Protein AF-A0AAW7QGD8-F1 (afdb_monomer_lite)

Foldseek 3Di:
DQLVQCLPPPLLVVCLVQWPDNVCSSVLSVQVVVLCCVQFADDKDFDDDPNDTFKIWGKGQDDGQSVVSVPPRCVVNCNIHPPVVVVVSSVVVCVVCVCVVVPDDDRMDTPDMDGHDDD

Secondary structure (DSSP, 8-state):
-HHHHTTT-HHHHTTGGGBSSGGGHHHHHHHHHHHHHHHH-SEEEEEEETTEEEEEEEEESS---TTTTTTTTGGGTTTTB-HHHHHHHHHHHHHHHHHHHHH---S-EEEEEEEPPP-

Sequence (119 aa):
MCADAFEDYPCLLMNASNLKNPKQYDEFVLALQKIRLAIKMDYCLMAEEDGRIVAAAILQHQTKSMLKNLQNGATKLFRFISITRLFKYFNFVEESERHLEDSAEYDWYLMMLTVIPEE

Structure (mmCIF, N/CA/C/O backbone):
data_AF-A0AAW7QGD8-F1
#
_entry.id   AF-A0AAW7QGD8-F1
#
loop_
_atom_site.group_PDB
_atom_site.id
_atom_site.type_symbol
_atom_site.label_atom_id
_atom_site.label_alt_id
_atom_site.label_comp_id
_atom_site.label_asym_id
_atom_site.label_entity_id
_atom_site.label_seq_id
_atom_site.pdbx_PDB_ins_code
_atom_site.Cartn_x
_atom_site.Cartn_y
_atom_site.Cartn_z
_atom_site.occupancy
_atom_site.B_iso_or_equiv
_atom_site.auth_seq_id
_atom_site.auth_comp_id
_atom_site.auth_asym_id
_atom_site.auth_atom_id
_atom_site.pdbx_PDB_model_num
ATOM 1 N N . MET A 1 1 ? -9.513 -5.430 -6.689 1.00 52.38 1 MET A N 1
ATOM 2 C CA . MET A 1 1 ? -8.111 -5.808 -6.977 1.00 52.38 1 MET A CA 1
ATOM 3 C C . MET A 1 1 ? -7.140 -5.223 -5.970 1.00 52.38 1 MET A C 1
ATOM 5 O O . MET A 1 1 ? -6.827 -5.937 -5.036 1.00 52.38 1 MET A O 1
ATOM 9 N N . CYS A 1 2 ? -6.674 -3.968 -6.087 1.00 55.66 2 CYS A N 1
ATOM 10 C CA . CYS A 1 2 ? -5.685 -3.476 -5.116 1.00 55.66 2 CYS A CA 1
ATOM 11 C C . CYS A 1 2 ? -6.269 -3.402 -3.698 1.00 55.66 2 CYS A C 1
ATOM 13 O O . CYS A 1 2 ? -5.654 -3.922 -2.787 1.00 55.66 2 CYS A O 1
ATOM 15 N N . ALA A 1 3 ? -7.453 -2.805 -3.504 1.00 58.94 3 ALA A N 1
ATOM 16 C CA . ALA A 1 3 ? -8.033 -2.622 -2.165 1.00 58.94 3 ALA A CA 1
ATOM 17 C C . ALA A 1 3 ? -8.215 -3.942 -1.393 1.00 58.94 3 ALA A C 1
ATOM 19 O O . ALA A 1 3 ? -7.772 -4.011 -0.253 1.00 58.94 3 ALA A O 1
ATOM 20 N N . ASP A 1 4 ? -8.766 -4.966 -2.045 1.00 62.59 4 ASP A N 1
ATOM 21 C CA . ASP A 1 4 ? -9.004 -6.299 -1.468 1.00 62.59 4 ASP A CA 1
ATOM 22 C C . ASP A 1 4 ? -7.686 -6.955 -1.009 1.00 62.59 4 ASP A C 1
ATOM 24 O O . ASP A 1 4 ? -7.597 -7.495 0.085 1.00 62.59 4 ASP A O 1
ATOM 28 N N . ALA A 1 5 ? -6.601 -6.796 -1.777 1.00 59.84 5 ALA A N 1
ATOM 29 C CA . ALA A 1 5 ? -5.269 -7.270 -1.383 1.00 59.84 5 ALA A CA 1
ATOM 30 C C . ALA A 1 5 ? -4.640 -6.484 -0.211 1.00 59.84 5 ALA A C 1
ATOM 32 O O . ALA A 1 5 ? -3.610 -6.895 0.324 1.00 59.84 5 ALA A O 1
ATOM 33 N N . PHE A 1 6 ? -5.224 -5.344 0.180 1.00 61.53 6 PHE A N 1
ATOM 34 C CA . PHE A 1 6 ? -4.781 -4.524 1.312 1.00 61.53 6 PHE A CA 1
ATOM 35 C C . PHE A 1 6 ? -5.672 -4.637 2.548 1.00 61.53 6 PHE A C 1
ATOM 37 O O . PHE A 1 6 ? -5.310 -4.032 3.561 1.00 61.53 6 PHE A O 1
ATOM 44 N N . GLU A 1 7 ? -6.785 -5.376 2.501 1.00 61.78 7 GLU A N 1
ATOM 45 C CA . GLU A 1 7 ? -7.650 -5.573 3.674 1.00 61.78 7 GLU A CA 1
ATOM 46 C C . GLU A 1 7 ? -6.860 -6.164 4.851 1.00 61.78 7 GLU A C 1
ATOM 48 O O . GLU A 1 7 ? -6.963 -5.670 5.973 1.00 61.78 7 GLU A O 1
ATOM 53 N N . ASP A 1 8 ? -5.949 -7.099 4.574 1.00 64.00 8 ASP A N 1
ATOM 54 C CA . ASP A 1 8 ? -5.119 -7.748 5.594 1.00 64.00 8 ASP A CA 1
ATOM 55 C C . ASP A 1 8 ? -3.742 -7.093 5.800 1.00 64.00 8 ASP A C 1
ATOM 57 O O . ASP A 1 8 ? -2.871 -7.643 6.479 1.00 64.00 8 ASP A O 1
ATOM 61 N N . TYR A 1 9 ? -3.491 -5.910 5.225 1.00 65.75 9 TYR A N 1
ATOM 62 C CA . TYR A 1 9 ? -2.161 -5.307 5.303 1.00 65.75 9 TYR A CA 1
ATOM 63 C C . TYR A 1 9 ? -1.846 -4.873 6.748 1.00 65.75 9 TYR A C 1
ATOM 65 O O . TYR A 1 9 ? -2.522 -3.980 7.274 1.00 65.75 9 TYR A O 1
ATOM 73 N N . PRO A 1 10 ? -0.789 -5.402 7.402 1.00 63.66 10 PRO A N 1
ATOM 74 C CA . PRO A 1 10 ? -0.567 -5.202 8.840 1.00 63.66 10 PRO A CA 1
ATOM 75 C C . PRO A 1 10 ? -0.517 -3.730 9.272 1.00 63.66 10 PRO A C 1
ATOM 77 O O . PRO A 1 10 ? -1.073 -3.347 10.301 1.00 63.66 10 PRO A O 1
ATOM 80 N N . CYS A 1 11 ? 0.085 -2.867 8.448 1.00 64.88 11 CYS A N 1
ATOM 81 C CA . CYS A 1 11 ? 0.167 -1.428 8.711 1.00 64.88 11 CYS A CA 1
ATOM 82 C C . CYS A 1 11 ? -1.209 -0.726 8.666 1.00 64.88 11 CYS A C 1
ATOM 84 O O . CYS A 1 11 ? -1.441 0.255 9.376 1.00 64.88 11 CYS A O 1
ATOM 86 N N . LEU A 1 12 ? -2.149 -1.229 7.860 1.00 65.75 12 LEU A N 1
ATOM 87 C CA . LEU A 1 12 ? -3.516 -0.712 7.795 1.00 65.75 12 LEU A CA 1
ATOM 88 C C . LEU A 1 12 ? -4.382 -1.272 8.923 1.00 65.75 12 LEU A C 1
ATOM 90 O O . LEU A 1 12 ? -5.194 -0.532 9.480 1.00 65.75 12 LEU A O 1
ATOM 94 N N . LEU A 1 13 ? -4.179 -2.531 9.316 1.00 67.62 13 LEU A N 1
ATOM 95 C CA . LEU A 1 13 ? -4.867 -3.159 10.450 1.00 67.62 13 LEU A CA 1
ATOM 96 C C . LEU A 1 13 ? -4.598 -2.428 11.773 1.00 67.62 13 LEU A C 1
ATOM 98 O O . LEU A 1 13 ? -5.512 -2.259 12.582 1.00 67.62 13 LEU A O 1
ATOM 102 N N . MET A 1 14 ? -3.396 -1.867 11.958 1.00 67.31 14 MET A N 1
ATOM 103 C CA . MET A 1 14 ? -3.084 -1.001 13.109 1.00 67.31 14 MET A CA 1
ATOM 104 C C . MET A 1 14 ? -4.010 0.226 13.224 1.00 67.31 14 MET A C 1
ATOM 106 O O . MET A 1 14 ? -4.150 0.803 14.305 1.00 67.31 14 MET A O 1
ATOM 110 N N . ASN A 1 15 ? -4.664 0.634 12.133 1.00 67.62 15 ASN A N 1
ATOM 111 C CA . ASN A 1 15 ? -5.607 1.749 12.123 1.00 67.62 15 ASN A CA 1
ATOM 112 C C . ASN A 1 15 ? -7.074 1.323 12.255 1.00 67.62 15 ASN A C 1
ATOM 114 O O . ASN A 1 15 ? -7.918 2.192 12.470 1.00 67.62 15 ASN A O 1
ATOM 118 N N . ALA A 1 16 ? -7.393 0.026 12.198 1.00 73.00 16 ALA A N 1
ATOM 119 C CA . ALA A 1 16 ? -8.769 -0.465 12.302 1.00 73.00 16 ALA A CA 1
ATOM 120 C C . ALA A 1 16 ? -9.423 -0.068 13.638 1.00 73.00 16 ALA A C 1
ATOM 122 O O . ALA A 1 16 ? -10.531 0.468 13.669 1.00 73.00 16 ALA A O 1
ATOM 123 N N . SER A 1 17 ? -8.686 -0.218 14.743 1.00 74.38 17 SER A N 1
ATOM 124 C CA . SER A 1 17 ? -9.113 0.203 16.088 1.00 74.38 17 SER A CA 1
ATOM 125 C C . SER A 1 17 ? -9.195 1.725 16.260 1.00 74.38 17 SER A C 1
ATOM 127 O O . SER A 1 17 ? -9.764 2.226 17.231 1.00 74.38 17 SER A O 1
ATOM 129 N N . ASN A 1 18 ? -8.625 2.479 15.318 1.00 78.31 18 ASN A N 1
ATOM 130 C CA . ASN A 1 18 ? -8.571 3.931 15.357 1.00 78.31 18 ASN A CA 1
ATOM 131 C C . ASN A 1 18 ? -9.726 4.611 14.612 1.00 78.31 18 ASN A C 1
ATOM 133 O O . ASN A 1 18 ? -9.871 5.837 14.731 1.00 78.31 18 ASN A O 1
ATOM 137 N N . LEU A 1 19 ? -10.540 3.838 13.888 1.00 86.44 19 LEU A N 1
ATOM 138 C CA . LEU A 1 19 ? -11.717 4.325 13.182 1.00 86.44 19 LEU A CA 1
ATOM 139 C C . LEU A 1 19 ? -12.823 4.753 14.147 1.00 86.44 19 LEU A C 1
ATOM 141 O O . LEU A 1 19 ? -12.998 4.199 15.229 1.00 86.44 19 LEU A O 1
ATOM 145 N N . LYS A 1 20 ? -13.612 5.738 13.719 1.00 88.06 20 LYS A N 1
ATOM 146 C CA . LYS A 1 20 ? -14.827 6.178 14.418 1.00 88.06 20 LYS A CA 1
ATOM 147 C C . LYS A 1 20 ? -15.881 5.069 14.463 1.00 88.06 20 LYS A C 1
ATOM 149 O O . LYS A 1 20 ? -16.620 4.970 15.435 1.00 88.06 20 LYS A O 1
ATOM 154 N N . ASN A 1 21 ? -15.940 4.253 13.411 1.00 89.00 21 ASN A N 1
ATOM 155 C CA . ASN A 1 21 ? -16.789 3.074 13.310 1.00 89.00 21 ASN A CA 1
ATOM 156 C C . ASN A 1 21 ? -15.979 1.924 12.683 1.00 89.00 21 ASN A C 1
ATOM 158 O O . ASN A 1 21 ? -15.666 2.001 11.493 1.00 89.00 21 ASN A O 1
ATOM 162 N N . PRO A 1 22 ? -15.666 0.856 13.439 1.00 84.88 22 PRO A N 1
ATOM 163 C CA . PRO A 1 22 ? -14.906 -0.285 12.927 1.00 84.88 22 PRO A CA 1
ATOM 164 C C . PRO A 1 22 ? -15.557 -0.986 11.728 1.00 84.88 22 PRO A C 1
ATOM 166 O O . PRO A 1 22 ? -14.852 -1.531 10.891 1.00 84.88 22 PRO A O 1
ATOM 169 N N . LYS A 1 23 ? -16.891 -0.925 11.592 1.00 87.06 23 LYS A N 1
ATOM 170 C CA . LYS A 1 23 ? -17.615 -1.526 10.455 1.00 87.06 23 LYS A CA 1
ATOM 171 C C . LYS A 1 23 ? -17.345 -0.832 9.116 1.00 87.06 23 LYS A C 1
ATOM 173 O O . LYS A 1 23 ? -17.801 -1.315 8.092 1.00 87.06 23 LYS A O 1
ATOM 178 N N . GLN A 1 24 ? -16.670 0.318 9.123 1.00 87.50 24 GLN A N 1
ATOM 179 C CA . GLN A 1 24 ? -16.318 1.071 7.915 1.00 87.50 24 GLN A CA 1
ATOM 180 C C . GLN A 1 24 ? -14.853 0.871 7.511 1.00 87.50 24 GLN A C 1
ATOM 182 O O . GLN A 1 24 ?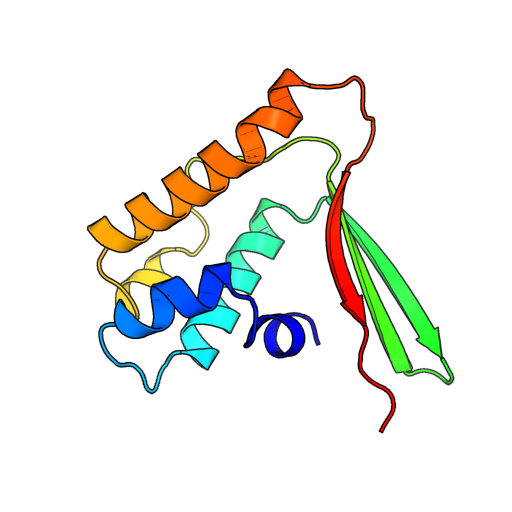 -14.295 1.714 6.807 1.00 87.50 24 GLN A O 1
ATOM 187 N N . TYR A 1 25 ? -14.208 -0.192 7.997 1.00 85.00 25 TYR A N 1
ATOM 188 C CA . TYR A 1 25 ? -12.803 -0.462 7.716 1.00 85.00 25 TYR A CA 1
ATOM 189 C C . TYR A 1 25 ? -12.524 -0.584 6.218 1.00 85.00 25 TYR A C 1
ATOM 191 O O . TYR A 1 25 ? -11.697 0.165 5.698 1.00 85.00 25 TYR A O 1
ATOM 199 N N . ASP A 1 26 ? -13.295 -1.403 5.514 1.00 84.06 26 ASP A N 1
ATOM 200 C CA . ASP A 1 26 ? -13.095 -1.662 4.085 1.00 84.06 26 ASP A CA 1
ATOM 201 C C . ASP A 1 26 ? -13.305 -0.378 3.263 1.00 84.06 26 ASP A C 1
ATOM 203 O O . ASP A 1 26 ? -12.514 -0.027 2.384 1.00 84.06 26 ASP A O 1
ATOM 207 N N . GLU A 1 27 ? -14.316 0.425 3.621 1.00 87.88 27 GLU A N 1
ATOM 208 C CA . GLU A 1 27 ? -14.551 1.736 3.004 1.00 87.88 27 GLU A CA 1
ATOM 209 C C . GLU A 1 27 ? -13.395 2.721 3.245 1.00 87.88 27 GLU A C 1
ATOM 211 O O . GLU A 1 27 ? -13.066 3.531 2.366 1.00 87.88 27 GLU A O 1
ATOM 216 N N . PHE A 1 28 ? -12.794 2.682 4.438 1.00 87.06 28 PHE A N 1
ATOM 217 C CA . PHE A 1 28 ? -11.631 3.491 4.783 1.00 87.06 28 PHE A CA 1
ATOM 218 C C . PHE A 1 28 ? -10.400 3.055 3.986 1.00 87.06 28 PHE A C 1
ATOM 220 O O . PHE A 1 28 ? -9.753 3.915 3.382 1.00 87.06 28 PHE A O 1
ATOM 227 N N . VAL A 1 29 ? -10.109 1.750 3.932 1.00 84.62 29 VAL A N 1
ATOM 228 C CA . VAL A 1 29 ? -9.000 1.181 3.151 1.00 84.62 29 VAL A CA 1
ATOM 229 C C . VAL A 1 29 ? -9.152 1.570 1.685 1.00 84.62 29 VAL A C 1
ATOM 231 O O . VAL A 1 29 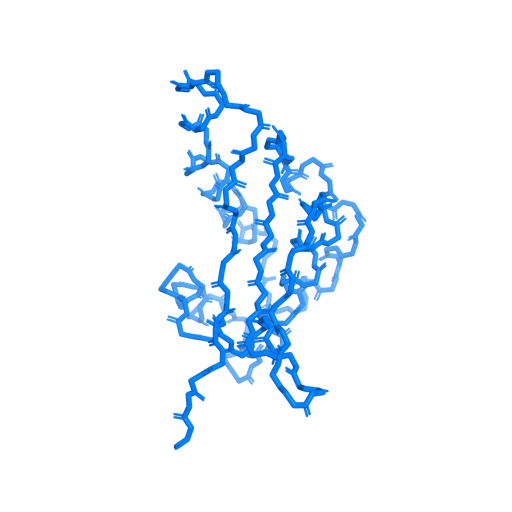? -8.231 2.144 1.102 1.00 84.62 29 VAL A O 1
ATOM 234 N N . LEU A 1 30 ? -10.340 1.391 1.107 1.00 84.81 30 LEU A N 1
ATOM 235 C CA . LEU A 1 30 ? -10.618 1.774 -0.274 1.00 84.81 30 LEU A CA 1
ATOM 236 C C . LEU A 1 30 ? -10.394 3.275 -0.522 1.00 84.81 30 LEU A C 1
ATOM 238 O O . LEU A 1 30 ? -9.803 3.663 -1.534 1.00 84.81 30 LEU A O 1
ATOM 242 N N . ALA A 1 31 ? -10.866 4.142 0.378 1.00 86.69 31 ALA A N 1
ATOM 243 C CA . ALA A 1 31 ? -10.686 5.587 0.248 1.00 86.69 31 ALA A CA 1
ATOM 244 C C . ALA A 1 31 ? -9.211 5.999 0.358 1.00 86.69 31 ALA A C 1
ATOM 246 O O . ALA A 1 31 ? -8.749 6.848 -0.408 1.00 86.69 31 ALA A O 1
ATOM 247 N N . LEU A 1 32 ? -8.474 5.386 1.282 1.00 84.56 32 LEU A N 1
ATOM 248 C CA . LEU A 1 32 ? -7.058 5.642 1.490 1.00 84.56 32 LEU A CA 1
ATOM 249 C C . LEU A 1 32 ? -6.225 5.189 0.288 1.00 84.56 32 LEU A C 1
ATOM 251 O O . LEU A 1 32 ? -5.382 5.950 -0.185 1.00 84.56 32 LEU A O 1
ATOM 255 N N . GLN A 1 33 ? -6.505 4.003 -0.256 1.00 81.44 33 GLN A N 1
ATOM 256 C CA . GLN A 1 33 ? -5.811 3.499 -1.439 1.00 81.44 33 GLN A CA 1
ATOM 257 C C . GLN A 1 33 ? -6.069 4.376 -2.662 1.00 81.44 33 GLN A C 1
ATOM 259 O O . GLN A 1 33 ? -5.131 4.694 -3.383 1.00 81.44 33 GLN A O 1
ATOM 264 N N . LYS A 1 34 ? -7.297 4.872 -2.862 1.00 83.38 34 LYS A N 1
ATOM 265 C CA . LYS A 1 34 ? -7.589 5.831 -3.945 1.00 83.38 34 LYS A CA 1
ATOM 266 C C . LYS A 1 34 ? -6.736 7.098 -3.852 1.00 83.38 34 LYS A C 1
ATOM 268 O O . LYS A 1 34 ? -6.245 7.571 -4.872 1.00 83.38 34 LYS A O 1
ATOM 273 N N . ILE A 1 35 ? -6.544 7.634 -2.647 1.00 82.50 35 ILE A N 1
ATOM 274 C CA . ILE A 1 35 ? -5.697 8.816 -2.427 1.00 82.50 35 ILE A CA 1
ATOM 275 C C . ILE A 1 35 ? -4.223 8.468 -2.651 1.00 82.50 35 ILE A C 1
ATOM 277 O O . ILE A 1 35 ? -3.521 9.212 -3.330 1.00 82.50 35 ILE A O 1
ATOM 281 N N . ARG A 1 36 ? -3.759 7.321 -2.139 1.00 81.31 36 ARG A N 1
ATOM 282 C CA . ARG A 1 36 ? -2.383 6.852 -2.345 1.00 81.31 36 ARG A CA 1
ATOM 283 C C . ARG A 1 36 ? -2.072 6.692 -3.828 1.00 81.31 36 ARG A C 1
ATOM 285 O O . ARG A 1 36 ? -1.059 7.207 -4.277 1.00 81.31 36 ARG A O 1
ATOM 292 N N . LEU A 1 37 ? -2.961 6.056 -4.587 1.00 80.75 37 LEU A N 1
ATOM 293 C CA . LEU A 1 37 ? -2.855 5.926 -6.039 1.00 80.75 37 LEU A CA 1
ATOM 294 C C . LEU A 1 37 ? -2.8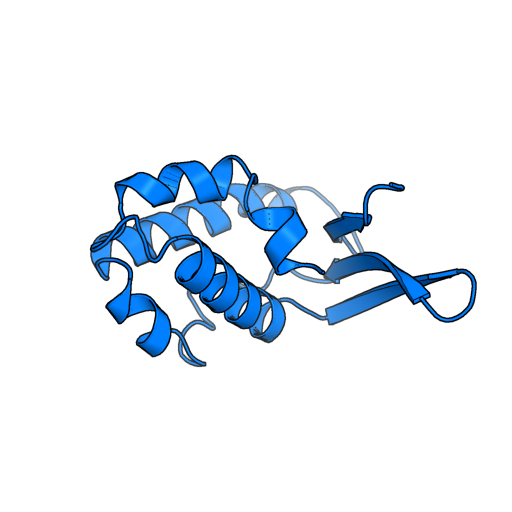05 7.293 -6.723 1.00 80.75 37 LEU A C 1
ATOM 296 O O . LEU A 1 37 ? -1.876 7.555 -7.474 1.00 80.75 37 LEU A O 1
ATOM 300 N N . ALA A 1 38 ? -3.739 8.194 -6.414 1.00 81.00 38 ALA A N 1
ATOM 301 C CA . ALA A 1 38 ? -3.781 9.517 -7.037 1.00 81.00 38 ALA A CA 1
ATOM 302 C C . ALA A 1 38 ? -2.514 10.357 -6.784 1.00 81.00 38 ALA A C 1
ATOM 304 O O . ALA A 1 38 ? -2.139 11.167 -7.627 1.00 81.00 38 ALA A O 1
ATOM 305 N N . ILE A 1 39 ? -1.863 10.178 -5.631 1.00 78.62 39 ILE A N 1
ATOM 306 C CA . ILE A 1 39 ? -0.644 10.914 -5.272 1.00 78.62 39 ILE A CA 1
ATOM 307 C C . ILE A 1 39 ? 0.607 10.221 -5.814 1.00 78.62 39 ILE A C 1
ATOM 309 O O . ILE A 1 39 ? 1.524 10.889 -6.289 1.00 78.62 39 ILE A O 1
ATOM 313 N N . LYS A 1 40 ? 0.680 8.894 -5.687 1.00 78.38 40 LYS A N 1
ATOM 314 C CA . LYS A 1 40 ? 1.931 8.145 -5.822 1.00 78.38 40 LYS A CA 1
ATOM 315 C C . LYS A 1 40 ? 2.066 7.336 -7.101 1.00 78.38 40 LYS A C 1
ATOM 317 O O . LYS A 1 40 ? 3.187 6.949 -7.418 1.00 78.38 40 LYS A O 1
ATOM 322 N N . MET A 1 41 ? 0.977 7.065 -7.812 1.00 77.44 41 MET A N 1
ATOM 323 C CA . MET A 1 41 ? 1.042 6.305 -9.055 1.00 77.44 41 MET A CA 1
ATOM 324 C C . MET A 1 41 ? 1.867 7.082 -10.082 1.00 77.44 41 MET A C 1
ATOM 326 O O . MET A 1 41 ? 1.564 8.234 -10.391 1.00 77.44 41 MET A O 1
ATOM 330 N N . ASP A 1 42 ? 2.926 6.442 -10.563 1.00 81.06 42 ASP A N 1
ATOM 331 C CA . ASP A 1 42 ? 3.790 6.959 -11.623 1.00 81.06 42 ASP A CA 1
ATOM 332 C C . ASP A 1 42 ? 3.755 5.968 -12.787 1.00 81.06 42 ASP A C 1
ATOM 334 O O . ASP A 1 42 ? 3.265 6.287 -13.867 1.00 81.06 42 ASP A O 1
ATOM 338 N N . TYR A 1 43 ? 4.108 4.709 -12.508 1.00 86.00 43 TYR A N 1
ATOM 339 C CA . TYR A 1 43 ? 3.996 3.606 -13.457 1.00 86.00 43 TYR A CA 1
ATOM 340 C C . TYR A 1 43 ? 3.205 2.447 -12.853 1.00 86.00 43 TYR A C 1
ATOM 342 O O . TYR A 1 43 ? 3.343 2.130 -11.671 1.00 86.00 43 TYR A O 1
ATOM 350 N N . CYS A 1 44 ? 2.381 1.803 -13.679 1.00 87.25 44 CYS A N 1
ATOM 351 C CA . CYS A 1 44 ? 1.614 0.617 -13.316 1.00 87.25 44 CYS A CA 1
ATOM 352 C C . CYS A 1 44 ? 1.887 -0.490 -14.330 1.00 87.25 44 CYS A C 1
ATOM 354 O O . CYS A 1 44 ? 1.657 -0.303 -15.525 1.00 87.25 44 CYS A O 1
ATOM 356 N N . LEU A 1 45 ? 2.377 -1.625 -13.846 1.00 90.75 45 LEU A N 1
ATOM 357 C CA . LEU A 1 45 ? 2.516 -2.852 -14.619 1.00 90.75 45 LEU A CA 1
ATOM 358 C C . LEU A 1 45 ? 1.367 -3.778 -14.243 1.00 90.75 45 LEU A C 1
ATOM 360 O O . LEU A 1 45 ? 1.050 -3.921 -13.064 1.00 90.75 45 LEU A O 1
ATOM 364 N N . MET A 1 46 ? 0.754 -4.411 -15.235 1.00 90.94 46 MET A N 1
ATOM 365 C CA . MET A 1 46 ? -0.330 -5.365 -15.027 1.00 90.94 46 MET A CA 1
ATOM 366 C C . MET A 1 46 ? 0.022 -6.675 -15.720 1.00 90.94 46 MET A C 1
ATOM 368 O O . MET A 1 46 ? 0.541 -6.659 -16.835 1.00 90.94 46 MET A O 1
ATOM 372 N N . ALA A 1 47 ? -0.247 -7.789 -15.047 1.00 93.06 47 ALA A N 1
ATOM 373 C CA . ALA A 1 47 ? -0.166 -9.118 -15.634 1.00 93.06 47 ALA A CA 1
ATOM 374 C C . ALA A 1 47 ? -1.575 -9.570 -16.018 1.00 93.06 47 ALA A C 1
ATOM 376 O O . ALA A 1 47 ? -2.500 -9.441 -15.212 1.00 93.06 47 ALA A O 1
ATOM 377 N N . GLU A 1 48 ? -1.718 -10.088 -17.233 1.00 93.19 48 GLU A N 1
ATOM 378 C CA . GLU A 1 48 ? -2.977 -10.585 -17.781 1.00 93.19 48 GLU A CA 1
ATOM 379 C C . GLU A 1 48 ? -2.846 -12.068 -18.134 1.00 93.19 48 GLU A C 1
ATOM 381 O O . GLU A 1 48 ? -1.864 -12.472 -18.757 1.00 93.19 48 GLU A O 1
ATOM 386 N N . GLU A 1 49 ? -3.854 -12.850 -17.760 1.00 92.38 49 GLU A N 1
ATOM 387 C CA . GLU A 1 49 ? -4.027 -14.250 -18.133 1.00 92.38 49 GLU A CA 1
ATOM 388 C C . GLU A 1 49 ? -5.471 -14.453 -18.604 1.00 92.38 49 GLU A C 1
ATOM 390 O O . GLU A 1 49 ? -6.416 -14.056 -17.920 1.00 92.38 49 GLU A O 1
ATOM 395 N N . ASP A 1 50 ? -5.652 -14.996 -19.811 1.00 92.94 50 ASP A N 1
ATOM 396 C CA . ASP A 1 50 ? -6.965 -15.239 -20.431 1.00 92.94 50 ASP A CA 1
ATOM 397 C C . ASP A 1 50 ? -7.937 -14.039 -20.379 1.00 92.94 50 ASP A C 1
ATOM 399 O O . ASP A 1 50 ? -9.138 -14.177 -20.120 1.00 92.94 50 ASP A O 1
ATOM 403 N N . GLY A 1 51 ? -7.430 -12.823 -20.616 1.00 89.94 51 GLY A N 1
ATOM 404 C CA . GLY A 1 51 ? -8.240 -11.601 -20.581 1.00 89.94 51 GLY A CA 1
ATOM 405 C C . GLY A 1 51 ? -8.557 -11.083 -19.174 1.00 89.94 51 GLY A C 1
ATOM 406 O O . GLY A 1 51 ? -9.362 -10.160 -19.029 1.00 89.94 51 GLY A O 1
ATOM 407 N N . ARG A 1 52 ? -7.967 -11.667 -18.123 1.00 88.00 52 ARG A N 1
ATOM 408 C CA . ARG A 1 52 ? -8.156 -11.274 -16.721 1.00 88.00 52 ARG A CA 1
ATOM 409 C C . ARG A 1 52 ? -6.857 -10.735 -16.145 1.00 88.00 52 ARG A C 1
ATOM 411 O O . ARG A 1 52 ? -5.805 -11.344 -16.286 1.00 88.00 52 ARG A O 1
ATOM 418 N N . ILE A 1 53 ? -6.932 -9.607 -15.443 1.00 87.94 53 ILE A N 1
ATOM 419 C CA . ILE A 1 53 ? -5.774 -9.084 -14.714 1.00 87.94 53 ILE A CA 1
ATOM 420 C C . ILE A 1 53 ? -5.547 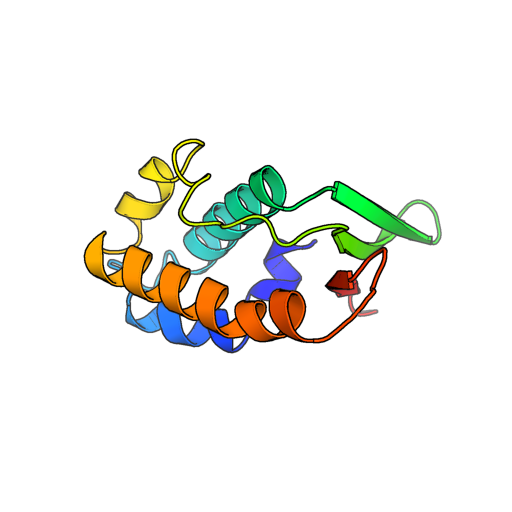-9.955 -13.478 1.00 87.94 53 ILE A C 1
ATOM 422 O O . ILE A 1 53 ? -6.406 -9.999 -12.602 1.00 87.94 53 ILE A O 1
ATOM 426 N N . VAL A 1 54 ? -4.392 -10.613 -13.403 1.00 90.69 54 VAL A N 1
ATOM 427 C CA . VAL A 1 54 ? -4.015 -11.510 -12.295 1.00 90.69 54 VAL A CA 1
ATOM 428 C C . VAL A 1 54 ? -3.040 -10.856 -11.319 1.00 90.69 54 VAL A C 1
ATOM 430 O O . VAL A 1 54 ? -2.978 -11.235 -10.152 1.00 90.69 54 VAL A O 1
ATOM 433 N N . ALA A 1 55 ? -2.319 -9.816 -11.746 1.00 89.56 55 ALA A N 1
ATOM 434 C CA . ALA A 1 55 ? -1.451 -9.044 -10.863 1.00 89.56 55 ALA A CA 1
ATOM 435 C C . ALA A 1 55 ? -1.320 -7.583 -11.299 1.00 89.56 55 ALA A C 1
ATOM 437 O O . ALA A 1 55 ? -1.473 -7.246 -12.473 1.00 89.56 55 ALA A O 1
ATOM 438 N N . ALA A 1 56 ? -0.993 -6.718 -10.341 1.00 88.06 56 ALA A N 1
ATOM 439 C CA . ALA A 1 56 ? -0.650 -5.324 -10.578 1.00 88.06 56 ALA A CA 1
ATOM 440 C C . ALA A 1 56 ? 0.539 -4.905 -9.706 1.00 88.06 56 ALA A C 1
ATOM 442 O O . ALA A 1 56 ? 0.582 -5.203 -8.511 1.00 88.06 56 ALA A O 1
ATOM 443 N N . ALA A 1 57 ? 1.481 -4.175 -10.298 1.00 88.69 57 ALA A N 1
ATOM 444 C CA . ALA A 1 57 ? 2.623 -3.586 -9.619 1.00 88.69 57 ALA A CA 1
ATOM 445 C C . ALA A 1 57 ? 2.663 -2.077 -9.866 1.00 88.69 57 ALA A C 1
ATOM 447 O O . ALA A 1 57 ? 2.503 -1.624 -10.997 1.00 88.69 57 ALA A O 1
ATOM 448 N N . ILE A 1 58 ? 2.906 -1.298 -8.815 1.00 86.06 58 ILE A N 1
ATOM 449 C CA . ILE A 1 58 ? 3.053 0.154 -8.909 1.00 86.06 58 ILE A CA 1
ATOM 450 C C . ILE A 1 58 ? 4.487 0.517 -8.588 1.00 86.06 58 ILE A C 1
ATOM 452 O O . ILE A 1 58 ? 4.981 0.240 -7.492 1.00 86.06 58 ILE A O 1
ATOM 456 N N . LEU A 1 59 ? 5.122 1.161 -9.555 1.00 86.69 59 LEU A N 1
ATOM 457 C CA . LEU A 1 59 ? 6.483 1.657 -9.469 1.00 86.69 59 LEU A CA 1
ATOM 458 C C . LEU A 1 59 ? 6.449 3.173 -9.309 1.00 86.69 59 LEU A C 1
ATOM 460 O O . LEU A 1 59 ? 5.573 3.859 -9.851 1.00 86.69 59 LEU A O 1
ATOM 464 N N . GLN A 1 60 ? 7.415 3.692 -8.566 1.00 82.56 60 GLN A N 1
ATOM 465 C CA . GLN A 1 60 ? 7.565 5.119 -8.354 1.00 82.56 60 GLN A CA 1
ATOM 466 C C . GLN A 1 60 ? 9.030 5.526 -8.534 1.00 82.56 60 GLN A C 1
ATOM 468 O O . GLN A 1 60 ? 9.925 4.876 -8.004 1.00 82.56 60 GLN A O 1
ATOM 473 N N . HIS A 1 61 ? 9.261 6.607 -9.286 1.00 76.62 61 HIS A N 1
ATOM 474 C CA . HIS A 1 61 ? 10.604 7.136 -9.546 1.00 76.62 61 HIS A CA 1
ATOM 475 C C . HIS A 1 61 ? 11.133 8.008 -8.398 1.00 76.62 61 HIS A C 1
ATOM 477 O O . HIS A 1 61 ? 12.309 7.991 -8.067 1.00 76.62 61 HIS A O 1
ATOM 483 N N . GLN A 1 62 ? 10.251 8.764 -7.741 1.00 74.12 62 GLN A N 1
ATOM 484 C CA . GLN A 1 62 ? 10.591 9.588 -6.578 1.00 74.12 62 GLN A CA 1
ATOM 485 C C . GLN A 1 62 ? 9.495 9.500 -5.532 1.00 74.12 62 GLN A C 1
ATOM 487 O O . GLN A 1 62 ? 8.310 9.549 -5.869 1.00 74.12 62 GLN A O 1
ATOM 492 N N . THR A 1 63 ? 9.882 9.422 -4.263 1.00 72.88 63 THR A N 1
ATOM 493 C CA . THR A 1 63 ? 8.955 9.471 -3.132 1.00 72.88 63 THR A CA 1
ATOM 494 C C . THR A 1 63 ? 8.147 10.765 -3.158 1.00 72.88 63 THR A C 1
ATOM 496 O O . THR A 1 63 ? 8.637 11.876 -2.962 1.00 72.88 63 THR A O 1
ATOM 499 N N . LYS A 1 64 ? 6.846 10.629 -3.424 1.00 76.25 64 LYS A N 1
ATOM 500 C CA . LYS A 1 64 ? 5.894 11.739 -3.313 1.00 76.25 64 LYS A CA 1
ATOM 501 C C . LYS A 1 64 ? 5.308 11.742 -1.906 1.00 76.25 64 LYS A C 1
ATOM 503 O O . LYS A 1 64 ? 4.617 10.799 -1.517 1.00 76.25 64 LYS A O 1
ATOM 508 N N . SER A 1 65 ? 5.553 12.823 -1.166 1.00 77.81 65 SER A N 1
ATOM 509 C CA . SER A 1 65 ? 4.969 13.046 0.162 1.00 77.81 65 SER A CA 1
ATOM 510 C C . SER A 1 65 ? 3.440 12.989 0.095 1.00 77.81 65 SER A C 1
ATOM 512 O O . SER A 1 65 ? 2.801 13.752 -0.637 1.00 77.81 65 SER A O 1
ATOM 514 N N . MET A 1 66 ? 2.847 12.087 0.877 1.00 78.00 66 MET A N 1
ATOM 515 C CA . MET A 1 66 ? 1.392 11.980 1.008 1.00 78.00 66 MET A CA 1
ATOM 516 C C . MET A 1 66 ? 0.824 13.223 1.687 1.00 78.00 66 MET A C 1
ATOM 518 O O . MET A 1 66 ? -0.229 13.712 1.286 1.00 78.00 66 MET A O 1
ATOM 522 N N . LEU A 1 67 ? 1.536 13.754 2.685 1.00 79.44 67 LEU A N 1
ATOM 523 C CA . LEU A 1 67 ? 1.104 14.884 3.498 1.00 79.44 67 LEU A CA 1
ATOM 524 C C . LEU A 1 67 ? 1.035 16.180 2.680 1.00 79.44 67 LEU A C 1
ATOM 526 O O . LEU A 1 67 ? 0.040 16.901 2.751 1.00 79.44 67 LEU A O 1
ATOM 530 N N . LYS A 1 68 ? 2.055 16.452 1.852 1.00 77.94 68 LYS A N 1
ATOM 531 C CA . LYS A 1 68 ? 2.115 17.646 0.988 1.00 77.94 68 LYS A CA 1
ATOM 532 C C . LYS A 1 68 ? 1.047 17.631 -0.109 1.00 77.94 68 LYS A C 1
ATOM 534 O O . LYS A 1 68 ? 0.553 18.687 -0.490 1.00 77.94 68 LYS A O 1
ATOM 539 N N . ASN A 1 69 ? 0.657 16.447 -0.581 1.00 72.81 69 ASN A N 1
ATOM 540 C CA . ASN A 1 69 ? -0.292 16.273 -1.688 1.00 72.81 69 ASN A CA 1
ATOM 541 C C . ASN A 1 69 ? -1.724 15.938 -1.230 1.00 72.81 69 ASN A C 1
ATOM 543 O O . ASN A 1 69 ? -2.612 15.676 -2.043 1.00 72.81 69 ASN A O 1
ATOM 547 N N . LEU A 1 70 ? -1.973 15.996 0.080 1.00 70.12 70 LEU A N 1
ATOM 548 C CA . LEU A 1 70 ? -3.222 15.581 0.714 1.00 70.12 70 LEU A CA 1
ATOM 549 C C . LEU A 1 70 ? -4.433 16.476 0.363 1.00 70.12 70 LEU A C 1
ATOM 551 O O . LEU A 1 70 ? -5.582 16.104 0.611 1.00 70.12 70 LEU A O 1
ATOM 555 N N . GLN A 1 71 ? -4.196 17.643 -0.247 1.00 66.50 71 GLN A N 1
ATOM 556 C CA . GLN A 1 71 ? -5.240 18.588 -0.666 1.00 66.50 71 GLN A CA 1
ATOM 557 C C . GLN A 1 71 ? -6.251 17.959 -1.648 1.00 66.50 71 GLN A C 1
ATOM 559 O O . GLN A 1 71 ? -7.425 18.334 -1.651 1.00 66.50 71 GLN A O 1
ATOM 564 N N . ASN A 1 72 ? -5.849 16.925 -2.395 1.00 59.38 72 ASN A N 1
ATOM 565 C CA . ASN A 1 72 ? -6.693 16.235 -3.368 1.00 59.38 72 ASN A CA 1
ATOM 566 C C . ASN A 1 72 ? -7.405 15.014 -2.751 1.00 59.38 72 ASN A C 1
ATOM 568 O O . ASN A 1 72 ? -7.004 13.869 -2.937 1.00 59.38 72 ASN A O 1
ATOM 572 N N . GLY A 1 73 ? -8.501 15.247 -2.018 1.00 61.53 73 GLY A N 1
ATOM 573 C CA . GLY A 1 73 ? -9.469 14.190 -1.669 1.00 61.53 73 GLY A CA 1
ATOM 574 C C . GLY A 1 73 ? -9.460 13.679 -0.225 1.00 61.53 73 GLY A C 1
ATOM 575 O O . GLY A 1 73 ? -10.313 12.861 0.128 1.00 61.53 73 GLY A O 1
ATOM 576 N N . ALA A 1 74 ? -8.591 14.198 0.645 1.00 68.12 74 ALA A N 1
ATOM 577 C CA . ALA A 1 74 ? -8.508 13.771 2.045 1.00 68.12 74 ALA A CA 1
ATOM 578 C C . ALA A 1 74 ? -9.695 14.167 2.927 1.00 68.12 74 ALA A C 1
ATOM 580 O O . ALA A 1 74 ? -9.905 13.561 3.979 1.00 68.12 74 ALA A O 1
ATOM 581 N N . THR A 1 75 ? -10.532 15.110 2.486 1.00 71.44 75 THR A N 1
ATOM 582 C CA . THR A 1 75 ? -11.800 15.427 3.164 1.00 71.44 75 THR A CA 1
ATOM 583 C C . THR A 1 75 ? -12.683 14.188 3.329 1.00 71.44 75 THR A C 1
ATOM 585 O O . THR A 1 75 ? -13.372 14.047 4.339 1.00 71.44 75 THR A O 1
ATOM 588 N N . LYS A 1 76 ? -12.590 13.232 2.393 1.00 79.50 76 LYS A N 1
ATOM 589 C CA . LYS A 1 76 ? -13.291 11.943 2.460 1.00 79.50 76 LYS A CA 1
ATOM 590 C C . LYS A 1 76 ? -12.764 11.016 3.556 1.00 79.50 76 LYS A C 1
ATOM 592 O O . LYS A 1 76 ? -13.495 10.110 3.939 1.00 79.50 76 LYS A O 1
ATOM 597 N N . LEU A 1 77 ? -11.547 11.219 4.068 1.00 85.50 77 LEU A N 1
ATOM 598 C CA . LEU A 1 77 ? -10.972 10.408 5.149 1.00 85.50 77 LEU A CA 1
ATOM 599 C C . LEU A 1 77 ? -11.423 10.873 6.538 1.00 85.50 77 LEU A C 1
ATOM 601 O O . LEU A 1 77 ? -11.547 10.056 7.449 1.00 85.50 77 LEU A O 1
ATOM 605 N N . PHE A 1 78 ? -11.765 12.157 6.698 1.00 84.56 78 PHE A N 1
ATOM 606 C CA . PHE A 1 78 ? -12.217 12.708 7.983 1.00 84.56 78 PHE A CA 1
ATOM 607 C C . PHE A 1 78 ? -13.539 12.109 8.481 1.00 84.56 78 PHE A C 1
ATOM 609 O O . PHE A 1 78 ? -13.843 12.195 9.675 1.00 84.56 78 PHE A O 1
ATOM 616 N N . ARG A 1 79 ? -14.329 11.471 7.604 1.00 87.50 79 ARG A N 1
ATOM 617 C CA . ARG A 1 79 ? -15.528 10.727 8.023 1.00 87.50 79 ARG A CA 1
ATOM 618 C C . ARG A 1 79 ? -15.192 9.433 8.767 1.00 87.50 79 ARG A C 1
ATOM 620 O O . ARG A 1 79 ? -15.970 9.032 9.620 1.00 87.50 79 ARG A O 1
ATOM 627 N N . PHE A 1 80 ? -14.027 8.837 8.504 1.00 88.38 80 PHE A N 1
ATOM 628 C CA . PHE A 1 80 ? -13.633 7.537 9.053 1.00 88.38 80 PHE A CA 1
ATOM 629 C C . PHE A 1 80 ? -12.758 7.649 10.299 1.00 88.38 80 PHE A C 1
ATOM 631 O O . PHE A 1 80 ? -12.918 6.877 11.238 1.00 88.38 80 PHE A O 1
ATOM 638 N N . ILE A 1 81 ? -11.847 8.621 10.336 1.00 87.44 81 ILE A N 1
ATOM 639 C CA . ILE A 1 81 ? -10.821 8.743 11.378 1.00 87.44 81 ILE A CA 1
ATOM 640 C C . ILE A 1 81 ? -10.659 10.206 11.810 1.00 87.44 81 ILE A C 1
ATOM 642 O O . ILE A 1 81 ? -11.011 11.131 11.073 1.00 87.44 81 ILE A O 1
ATOM 646 N N . SER A 1 82 ? -10.186 10.448 13.038 1.00 86.75 82 SER A N 1
ATOM 647 C CA . SER A 1 82 ? -9.900 11.816 13.483 1.00 86.75 82 SER A CA 1
ATOM 648 C C . SER A 1 82 ? -8.730 12.411 12.699 1.00 86.75 82 SER A C 1
ATOM 650 O O . SER A 1 82 ? -7.782 11.712 12.342 1.00 86.75 82 SER A O 1
ATOM 652 N N . ILE A 1 83 ? -8.764 13.727 12.490 1.00 84.19 83 ILE A N 1
ATOM 653 C CA . ILE A 1 83 ? -7.708 14.449 11.773 1.00 84.19 83 ILE A CA 1
ATOM 654 C C . ILE A 1 83 ? -6.327 14.252 12.417 1.00 84.19 83 ILE A C 1
ATOM 656 O O . ILE A 1 83 ? -5.345 14.008 11.726 1.00 84.19 83 ILE A O 1
ATOM 660 N N . THR A 1 84 ? -6.259 14.254 13.750 1.00 86.12 84 THR A N 1
ATOM 661 C CA . THR A 1 84 ? -5.020 14.045 14.512 1.00 86.12 84 THR A CA 1
ATOM 662 C C . THR A 1 84 ? -4.431 12.654 14.307 1.00 86.12 84 THR A C 1
ATOM 664 O O . THR A 1 84 ? -3.218 12.516 14.171 1.00 86.12 84 THR A O 1
ATOM 667 N N . ARG A 1 85 ? -5.269 11.612 14.269 1.00 85.12 85 ARG A N 1
ATOM 668 C CA . ARG A 1 85 ? -4.822 10.237 14.011 1.00 85.12 85 ARG A CA 1
ATOM 669 C C . ARG A 1 85 ? -4.424 10.047 12.549 1.00 85.12 85 ARG A C 1
ATOM 671 O O . ARG A 1 85 ? -3.428 9.386 12.286 1.00 85.12 85 ARG A O 1
ATOM 678 N N . LEU A 1 86 ? -5.138 10.685 11.624 1.00 82.62 86 LEU A N 1
ATOM 679 C CA . LEU A 1 86 ? -4.804 10.651 10.203 1.00 82.62 86 LEU A CA 1
ATOM 680 C C . LEU A 1 86 ? -3.426 11.270 9.922 1.00 82.62 86 LEU A C 1
ATOM 682 O O . LEU A 1 86 ? -2.621 10.675 9.215 1.00 82.62 86 LEU A O 1
ATOM 686 N N . PHE A 1 87 ? -3.122 12.421 10.527 1.00 84.19 87 PHE A N 1
ATOM 687 C CA . PHE A 1 87 ? -1.794 13.028 10.416 1.00 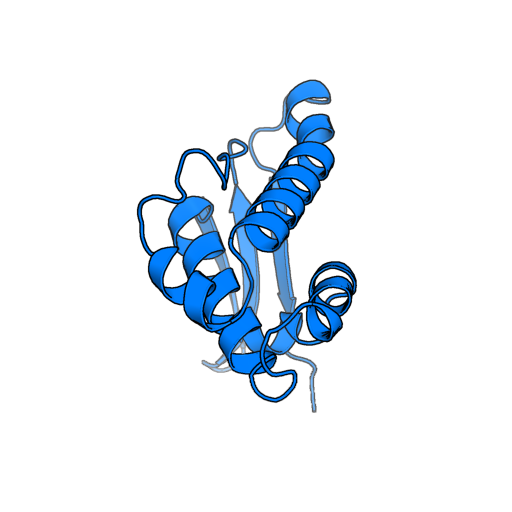84.19 87 PHE A CA 1
ATOM 688 C C . PHE A 1 87 ? -0.693 12.153 11.025 1.00 84.19 87 PHE A C 1
ATOM 690 O O . PHE A 1 87 ? 0.370 12.023 10.427 1.00 84.19 87 PHE A O 1
ATOM 697 N N . LYS A 1 88 ? -0.945 11.497 12.168 1.00 84.12 88 LYS A N 1
ATOM 698 C CA . LYS A 1 88 ? 0.005 10.526 12.741 1.00 84.12 88 LYS A CA 1
ATOM 699 C C . LYS A 1 88 ? 0.284 9.364 11.789 1.00 84.12 88 LYS A C 1
ATOM 701 O O . LYS A 1 88 ? 1.439 8.986 11.639 1.00 84.12 88 LYS A O 1
ATOM 706 N N . TYR A 1 89 ? -0.754 8.831 11.145 1.00 82.62 89 TYR A N 1
ATOM 707 C CA . TYR A 1 89 ? -0.604 7.778 10.145 1.00 82.62 89 TYR A CA 1
ATOM 708 C C . TYR A 1 89 ? 0.254 8.239 8.960 1.00 82.62 89 TYR A C 1
ATOM 710 O O . TYR A 1 89 ? 1.210 7.558 8.606 1.00 82.62 89 TYR A O 1
ATOM 718 N N . PHE A 1 90 ? -0.029 9.411 8.384 1.00 82.44 90 PHE A N 1
ATOM 719 C CA . PHE A 1 90 ? 0.766 9.913 7.260 1.00 82.44 90 PHE A CA 1
ATOM 720 C C . PHE A 1 90 ? 2.215 10.208 7.638 1.00 82.44 90 PHE A C 1
ATOM 722 O O . PHE A 1 90 ? 3.105 9.832 6.885 1.00 82.44 90 PHE A O 1
ATOM 729 N N . ASN A 1 91 ? 2.461 10.786 8.816 1.00 85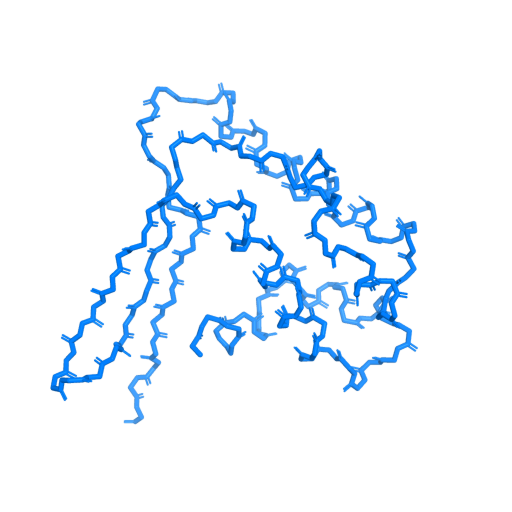.50 91 ASN A N 1
ATOM 730 C CA . ASN A 1 91 ? 3.822 10.992 9.310 1.00 85.50 91 ASN A CA 1
ATOM 731 C C . ASN A 1 91 ? 4.572 9.666 9.479 1.00 85.50 91 ASN A C 1
ATOM 733 O O . ASN A 1 91 ? 5.743 9.588 9.135 1.00 85.50 91 ASN A O 1
ATOM 737 N N . PHE A 1 92 ? 3.909 8.622 9.987 1.00 83.88 92 PHE A N 1
ATOM 738 C CA . PHE A 1 92 ? 4.512 7.293 10.100 1.00 83.88 92 PHE A CA 1
ATOM 739 C C . PHE A 1 92 ? 4.881 6.715 8.727 1.00 83.88 92 PHE A C 1
ATOM 741 O O . PHE A 1 92 ? 5.987 6.207 8.564 1.00 83.88 92 PHE A O 1
ATOM 748 N N . VAL A 1 93 ? 3.984 6.820 7.739 1.00 80.38 93 VAL A N 1
ATOM 749 C CA . VAL A 1 93 ? 4.259 6.371 6.365 1.00 80.38 93 VAL A CA 1
ATOM 750 C C . VAL A 1 93 ? 5.450 7.130 5.773 1.00 80.38 93 VAL A C 1
ATOM 752 O O . VAL A 1 93 ? 6.363 6.495 5.259 1.00 80.38 93 VAL A O 1
ATOM 755 N N . GLU A 1 94 ? 5.490 8.458 5.897 1.00 82.25 94 GLU A N 1
ATOM 756 C CA . GLU A 1 94 ? 6.606 9.268 5.384 1.00 82.25 94 GLU A CA 1
ATOM 757 C C . GLU A 1 94 ? 7.933 8.955 6.083 1.00 82.25 94 GLU A C 1
ATOM 759 O O . GLU A 1 94 ? 8.955 8.813 5.420 1.00 82.25 94 GLU A O 1
ATOM 764 N N . GLU A 1 95 ? 7.932 8.779 7.406 1.00 84.19 95 GLU A N 1
ATOM 765 C CA . GLU A 1 95 ? 9.123 8.360 8.155 1.00 84.19 95 GLU A CA 1
ATOM 766 C C . GLU A 1 95 ? 9.623 6.990 7.686 1.00 84.19 95 GLU A C 1
ATOM 768 O O . GLU A 1 95 ? 10.821 6.801 7.486 1.00 84.19 95 GLU A O 1
ATOM 773 N N . SER A 1 96 ? 8.701 6.048 7.454 1.00 78.75 96 SER A N 1
ATOM 774 C CA . SER A 1 96 ? 9.041 4.711 6.965 1.00 78.75 96 SER A CA 1
ATOM 775 C C . SER A 1 96 ? 9.593 4.716 5.543 1.00 78.75 96 SER A C 1
ATOM 777 O O . SER A 1 96 ? 10.287 3.784 5.169 1.00 78.75 96 SER A O 1
ATOM 779 N N . GLU A 1 97 ? 9.311 5.749 4.750 1.00 78.19 97 GLU A N 1
ATOM 780 C CA . GLU A 1 97 ? 9.792 5.884 3.375 1.00 78.19 97 GLU A CA 1
ATOM 781 C C . GLU A 1 97 ? 11.052 6.753 3.281 1.00 78.19 97 GLU A C 1
ATOM 783 O O . GLU A 1 97 ? 11.761 6.649 2.287 1.00 78.19 97 GLU A O 1
ATOM 788 N N . ARG A 1 98 ? 11.402 7.527 4.320 1.00 78.44 98 ARG A N 1
ATOM 789 C CA . ARG A 1 98 ? 12.577 8.420 4.327 1.00 78.44 98 ARG A CA 1
ATOM 790 C C . ARG A 1 98 ? 13.885 7.693 4.017 1.00 78.44 98 ARG A C 1
ATOM 792 O O . ARG A 1 98 ? 14.725 8.209 3.297 1.00 78.44 98 ARG A O 1
ATOM 799 N N . HIS A 1 99 ? 14.029 6.456 4.488 1.00 73.88 99 HIS A N 1
ATOM 800 C CA . HIS A 1 99 ? 15.197 5.643 4.153 1.00 73.88 99 HIS A CA 1
ATOM 801 C C . HIS A 1 99 ? 15.351 5.383 2.647 1.00 73.88 99 HIS A C 1
ATOM 803 O O . HIS A 1 99 ? 16.472 5.175 2.211 1.00 73.88 99 HIS A O 1
ATOM 809 N N . LEU A 1 100 ? 14.280 5.408 1.843 1.00 72.00 100 LEU A N 1
ATOM 810 C CA . LEU A 1 100 ? 14.391 5.328 0.389 1.00 72.00 100 LEU A CA 1
ATOM 811 C C . LEU A 1 100 ? 15.100 6.600 -0.086 1.00 72.00 100 LEU A C 1
ATOM 813 O O . LEU A 1 100 ? 16.172 6.497 -0.666 1.00 72.00 100 LEU A O 1
ATOM 817 N N . GLU A 1 101 ? 14.585 7.779 0.282 1.00 67.94 101 GLU A N 1
ATOM 818 C CA . GLU A 1 101 ? 15.168 9.086 -0.081 1.00 67.94 101 GLU A CA 1
ATOM 819 C C . GLU A 1 101 ? 16.658 9.200 0.255 1.00 67.94 101 GLU A C 1
ATOM 821 O O . GLU A 1 101 ? 17.422 9.760 -0.529 1.00 67.94 101 GLU A O 1
ATOM 826 N N . ASP A 1 102 ? 17.060 8.645 1.398 1.00 68.62 102 ASP A N 1
ATOM 827 C CA . ASP A 1 102 ? 18.422 8.758 1.912 1.00 68.62 102 ASP A CA 1
ATOM 828 C C . ASP A 1 102 ? 19.387 7.672 1.386 1.00 68.62 102 ASP A C 1
ATOM 830 O O . ASP A 1 102 ? 20.602 7.853 1.495 1.00 68.62 102 ASP A O 1
ATOM 834 N N . SER A 1 103 ? 18.901 6.527 0.872 1.00 62.91 103 SER A N 1
ATOM 835 C CA . SER A 1 103 ? 19.739 5.315 0.749 1.00 62.91 103 SER A CA 1
ATOM 836 C C . SER A 1 103 ? 20.275 4.940 -0.631 1.00 62.91 103 SER A C 1
ATOM 838 O O . SER A 1 103 ? 21.246 4.181 -0.654 1.00 62.91 103 SER A O 1
ATOM 840 N N . ALA A 1 104 ? 19.744 5.399 -1.771 1.00 55.62 104 ALA A N 1
ATOM 841 C CA . ALA A 1 104 ? 20.282 4.911 -3.047 1.00 55.62 104 ALA A CA 1
ATOM 842 C C . ALA A 1 104 ? 19.954 5.749 -4.291 1.00 55.62 104 ALA A C 1
ATOM 844 O O . ALA A 1 104 ? 18.862 6.283 -4.453 1.00 55.62 104 ALA A O 1
ATOM 845 N N . GLU A 1 105 ? 20.913 5.765 -5.221 1.00 67.06 105 GLU A N 1
ATOM 846 C CA . GLU A 1 105 ? 20.671 5.965 -6.651 1.00 67.06 105 GLU A CA 1
ATOM 847 C C . GLU A 1 105 ? 19.775 4.820 -7.157 1.00 67.06 105 GLU A C 1
ATOM 849 O O . GLU A 1 105 ? 20.257 3.772 -7.581 1.00 67.06 105 GLU A O 1
ATOM 854 N N . TYR A 1 106 ? 18.458 4.970 -7.063 1.00 73.06 106 TYR A N 1
ATOM 855 C CA . TYR A 1 106 ? 17.513 4.111 -7.771 1.00 73.06 106 TYR A CA 1
ATOM 856 C C . TYR A 1 106 ? 16.714 4.960 -8.749 1.00 73.06 106 TYR A C 1
ATOM 858 O O . TYR A 1 106 ? 16.240 6.042 -8.406 1.00 73.06 106 TYR A O 1
ATOM 866 N N . ASP A 1 107 ? 16.536 4.446 -9.964 1.00 76.38 107 ASP A N 1
ATOM 867 C CA . ASP A 1 107 ? 15.636 5.074 -10.923 1.00 76.38 107 ASP A CA 1
ATOM 868 C C . ASP A 1 107 ? 14.189 4.841 -10.483 1.00 76.38 107 ASP A C 1
ATOM 870 O O . ASP A 1 107 ? 13.435 5.796 -10.369 1.00 76.38 107 ASP A O 1
ATOM 874 N N . TRP A 1 108 ? 13.796 3.602 -10.152 1.00 81.56 108 TRP A N 1
ATOM 875 C CA . TRP A 1 108 ? 12.439 3.253 -9.702 1.00 81.56 108 TRP A CA 1
ATOM 876 C C . TRP A 1 108 ? 12.452 2.336 -8.476 1.00 81.56 108 TRP A C 1
ATOM 878 O O . TRP A 1 108 ? 13.302 1.455 -8.360 1.00 81.56 108 TRP A O 1
ATOM 888 N N . TYR A 1 109 ? 11.445 2.471 -7.611 1.00 83.88 109 TYR A N 1
ATOM 889 C CA . TYR A 1 109 ? 11.177 1.535 -6.519 1.00 83.88 109 TYR A CA 1
ATOM 890 C C . TYR A 1 109 ? 9.765 0.938 -6.618 1.00 83.88 109 TYR A C 1
ATOM 892 O O . TYR A 1 109 ? 8.816 1.589 -7.067 1.00 83.88 109 TYR A O 1
ATOM 900 N N . LEU A 1 110 ? 9.619 -0.318 -6.187 1.00 85.94 110 LEU A N 1
ATOM 901 C CA . LEU A 1 110 ? 8.334 -1.014 -6.120 1.00 85.94 110 LEU A CA 1
ATOM 902 C C . LEU A 1 110 ? 7.562 -0.563 -4.877 1.00 85.94 110 LEU A C 1
ATOM 904 O O . LEU A 1 110 ? 7.902 -0.927 -3.755 1.00 85.94 110 LEU A O 1
ATOM 908 N N . MET A 1 111 ? 6.506 0.222 -5.078 1.00 81.25 111 MET A N 1
ATOM 909 C CA . MET A 1 111 ? 5.656 0.715 -3.991 1.00 81.25 111 MET A CA 1
ATOM 910 C C . MET A 1 111 ? 4.593 -0.308 -3.584 1.00 81.25 111 MET A C 1
ATOM 912 O O . MET A 1 111 ? 4.184 -0.369 -2.422 1.00 81.25 111 MET A O 1
ATOM 916 N N . MET A 1 112 ? 4.072 -1.045 -4.560 1.00 82.31 112 MET A N 1
ATOM 917 C CA . MET A 1 112 ? 2.919 -1.911 -4.374 1.00 82.31 112 MET A CA 1
ATOM 918 C C . MET A 1 112 ? 3.001 -3.093 -5.324 1.00 82.31 112 MET A C 1
ATOM 920 O O . MET A 1 112 ? 3.240 -2.893 -6.510 1.00 82.31 112 MET A O 1
ATOM 924 N N . LEU A 1 113 ? 2.743 -4.292 -4.813 1.00 86.50 113 LEU A N 1
ATOM 925 C CA . LEU A 1 113 ? 2.529 -5.492 -5.609 1.00 86.50 113 LEU A CA 1
ATOM 926 C C . LEU A 1 113 ? 1.295 -6.207 -5.064 1.00 86.50 113 LEU A C 1
ATOM 928 O O . LEU A 1 113 ? 1.225 -6.508 -3.875 1.00 86.50 113 LEU A O 1
ATOM 932 N N . THR A 1 114 ? 0.333 -6.460 -5.940 1.00 83.50 114 THR A N 1
ATOM 933 C CA . THR A 1 114 ? -0.876 -7.230 -5.658 1.00 83.50 114 THR A CA 1
ATOM 934 C C . THR A 1 114 ? -0.949 -8.369 -6.657 1.00 83.50 114 THR A C 1
ATOM 936 O O . THR A 1 114 ? -0.848 -8.133 -7.859 1.00 83.50 114 THR A O 1
ATOM 939 N N . VAL A 1 115 ? -1.174 -9.578 -6.156 1.00 86.00 115 VAL A N 1
ATOM 940 C CA . VAL A 1 115 ? -1.459 -10.773 -6.953 1.00 86.00 115 VAL A CA 1
ATOM 941 C C . VAL A 1 115 ? -2.807 -11.302 -6.486 1.00 86.00 115 VAL A C 1
ATOM 943 O O . VAL A 1 115 ? -3.051 -11.360 -5.280 1.00 86.00 115 VAL A O 1
ATOM 946 N N . ILE A 1 116 ? -3.698 -11.617 -7.422 1.00 82.31 116 ILE A N 1
ATOM 947 C CA . ILE A 1 116 ? -4.955 -12.287 -7.095 1.00 82.31 116 ILE A CA 1
ATOM 948 C C . ILE A 1 116 ? -4.609 -13.744 -6.768 1.00 82.31 116 ILE A C 1
ATOM 950 O O . ILE A 1 116 ? -3.966 -14.388 -7.595 1.00 82.31 116 ILE A O 1
ATOM 954 N N . PRO A 1 117 ? -4.970 -14.261 -5.581 1.00 73.25 117 PRO A N 1
ATOM 955 C CA . PRO A 1 117 ? -4.762 -15.670 -5.280 1.00 73.25 117 PRO A CA 1
ATOM 956 C C . PRO A 1 117 ? -5.554 -16.534 -6.270 1.00 73.25 117 PRO A C 1
ATOM 958 O O . PRO A 1 117 ? -6.704 -16.222 -6.577 1.00 73.25 117 PRO A O 1
ATOM 961 N N . GLU A 1 118 ? -4.931 -17.600 -6.772 1.00 71.50 118 GLU A N 1
ATOM 962 C CA . GLU A 1 118 ? -5.646 -18.639 -7.518 1.00 71.50 118 GLU A CA 1
ATOM 963 C C . GLU A 1 118 ? -6.640 -19.334 -6.570 1.00 71.50 118 GLU A C 1
ATOM 965 O O . GLU A 1 118 ? -6.290 -19.633 -5.423 1.00 71.50 118 GLU A O 1
ATOM 970 N N . GLU A 1 119 ? -7.885 -19.516 -7.028 1.00 61.00 119 GLU A N 1
ATOM 971 C CA . GLU A 1 119 ? -8.930 -20.268 -6.308 1.00 61.00 119 GLU A CA 1
ATOM 972 C C . GLU A 1 119 ? -8.656 -21.778 -6.293 1.00 61.00 119 GLU A C 1
ATOM 974 O O . GLU A 1 119 ? -8.240 -22.323 -7.343 1.00 61.00 119 GLU A O 1
#

Radius of gyration: 15.15 Å; chains: 1; bounding box: 38×39×37 Å

Organism: Streptococcus vestibularis (NCBI:txid1343)

pLDDT: mean 78.7, std 9.62, range [52.38, 93.19]